Protein AF-A0A426TZN3-F1 (afdb_monomer_lite)

Radius of gyration: 30.13 Å; chains: 1; bounding box: 68×20×82 Å

Structure (mmCIF, N/CA/C/O backbone):
data_AF-A0A426TZN3-F1
#
_entry.id   AF-A0A426TZN3-F1
#
loop_
_atom_site.group_PDB
_atom_site.id
_atom_site.type_symbol
_atom_site.label_atom_id
_atom_site.label_alt_id
_atom_site.label_comp_id
_atom_site.label_asym_id
_atom_site.label_entity_id
_atom_site.label_seq_id
_atom_site.pdbx_PDB_ins_code
_atom_site.Cartn_x
_atom_site.Cartn_y
_atom_site.Cartn_z
_atom_site.occupancy
_atom_site.B_iso_or_equiv
_atom_site.auth_seq_id
_atom_site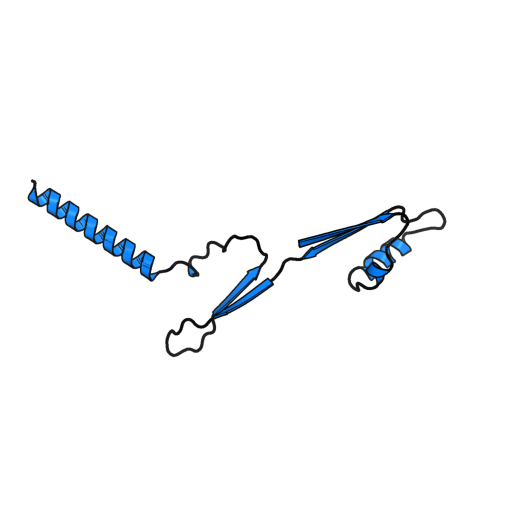.auth_comp_id
_atom_site.auth_asym_id
_atom_site.auth_atom_id
_atom_site.pdbx_PDB_model_num
ATOM 1 N N . MET A 1 1 ? -5.172 -8.181 1.784 1.00 53.59 1 MET A N 1
ATOM 2 C CA . MET A 1 1 ? -6.037 -9.202 2.423 1.00 53.59 1 MET A CA 1
ATOM 3 C C . MET A 1 1 ? -7.154 -8.470 3.151 1.00 53.59 1 MET A C 1
ATOM 5 O O . MET A 1 1 ? -6.871 -7.452 3.773 1.00 53.59 1 MET A O 1
ATOM 9 N N . VAL A 1 2 ? -8.404 -8.916 3.017 1.00 66.19 2 VAL A N 1
ATOM 10 C CA . VAL A 1 2 ? -9.554 -8.299 3.698 1.00 66.19 2 VAL A CA 1
ATOM 11 C C . VAL A 1 2 ? -10.123 -9.337 4.654 1.00 66.19 2 VAL A C 1
ATOM 13 O O . VAL A 1 2 ? -10.616 -10.366 4.202 1.00 66.19 2 VAL A O 1
ATOM 16 N N . TYR A 1 3 ? -10.002 -9.102 5.958 1.00 74.38 3 TYR A N 1
ATOM 17 C CA . TYR A 1 3 ? -10.735 -9.881 6.952 1.00 74.38 3 TYR A CA 1
ATOM 18 C C . TYR A 1 3 ? -12.150 -9.315 7.032 1.00 74.38 3 TYR A C 1
ATOM 20 O O . TYR A 1 3 ? -12.309 -8.103 7.179 1.00 74.38 3 TYR A O 1
ATOM 28 N N . ARG A 1 4 ? -13.162 -10.173 6.905 1.00 82.12 4 ARG A N 1
ATOM 29 C CA . ARG A 1 4 ? -14.570 -9.781 6.960 1.00 82.12 4 ARG A CA 1
ATOM 30 C C . ARG A 1 4 ? -15.340 -10.818 7.754 1.00 82.12 4 ARG A C 1
ATOM 32 O O . ARG A 1 4 ? -15.442 -11.956 7.312 1.00 82.12 4 ARG A O 1
ATOM 39 N N . GLU A 1 5 ? -15.893 -10.402 8.882 1.00 83.94 5 GLU A N 1
ATOM 40 C CA . GLU A 1 5 ? -16.647 -11.282 9.770 1.00 83.94 5 GLU A CA 1
ATOM 41 C C . GLU A 1 5 ? -17.942 -10.600 10.205 1.00 83.94 5 GLU A C 1
ATOM 43 O O . GLU A 1 5 ? -17.956 -9.410 10.534 1.00 83.94 5 GLU A O 1
ATOM 48 N N . ARG A 1 6 ? -19.036 -11.365 10.214 1.00 87.25 6 ARG A N 1
ATOM 49 C CA . ARG A 1 6 ? -20.375 -10.884 10.556 1.00 87.25 6 ARG A CA 1
ATOM 50 C C . ARG A 1 6 ? -20.885 -11.603 11.795 1.00 87.25 6 ARG A C 1
ATOM 52 O O . ARG A 1 6 ? -20.808 -12.824 11.865 1.00 87.25 6 ARG A O 1
ATOM 59 N N . GLN A 1 7 ? -21.450 -10.850 12.730 1.00 86.19 7 GLN A N 1
ATOM 60 C CA . GLN A 1 7 ? -22.027 -11.368 13.964 1.00 86.19 7 GLN A CA 1
ATOM 61 C C . GLN A 1 7 ? -23.496 -10.953 14.062 1.00 86.19 7 GLN A C 1
ATOM 63 O O . GLN A 1 7 ? -23.864 -9.803 13.812 1.00 86.19 7 GLN A O 1
ATOM 68 N N . VAL A 1 8 ? -24.347 -11.908 14.426 1.00 86.50 8 VAL A N 1
ATOM 69 C CA . VAL A 1 8 ? -25.773 -11.677 14.687 1.00 86.50 8 VAL A CA 1
ATOM 70 C C . VAL A 1 8 ? -25.980 -11.546 16.192 1.00 86.50 8 VAL A C 1
ATOM 72 O O . VAL A 1 8 ? -25.404 -12.311 16.960 1.00 86.50 8 VAL A O 1
ATOM 75 N N . GLY A 1 9 ? -26.826 -10.604 16.609 1.00 82.00 9 GLY A N 1
ATOM 76 C CA . GLY A 1 9 ? -27.224 -10.460 18.012 1.00 82.00 9 GLY A CA 1
ATOM 77 C C . GLY A 1 9 ? -26.172 -9.806 18.907 1.00 82.00 9 GLY A C 1
ATOM 78 O O . GLY A 1 9 ? -25.930 -10.284 20.010 1.00 82.00 9 GLY A O 1
ATOM 79 N N . GLY A 1 10 ? -25.560 -8.716 18.445 1.00 84.75 10 GLY A N 1
ATOM 80 C CA . GLY A 1 10 ? -24.603 -7.926 19.222 1.00 84.75 10 GLY A CA 1
ATOM 81 C C . GLY A 1 10 ? -23.253 -7.799 18.531 1.00 84.75 10 GLY A C 1
ATOM 82 O O . GLY A 1 10 ? -23.161 -7.927 17.309 1.00 84.75 10 GLY A O 1
ATOM 83 N N . THR A 1 11 ? -22.214 -7.534 19.319 1.00 85.12 11 THR A N 1
ATOM 84 C CA . THR A 1 11 ? -20.810 -7.478 18.889 1.00 85.12 11 THR A CA 1
ATOM 85 C C . THR A 1 11 ? -20.049 -8.686 19.434 1.00 85.12 11 THR A C 1
ATOM 87 O O . THR A 1 11 ? -20.430 -9.283 20.441 1.00 85.12 11 THR A O 1
ATOM 90 N N . ARG A 1 12 ? -18.991 -9.104 18.737 1.00 87.44 12 ARG A N 1
ATOM 91 C CA . ARG A 1 12 ? -18.181 -10.259 19.140 1.00 87.44 12 ARG A CA 1
ATOM 92 C C . ARG A 1 12 ? -17.204 -9.862 20.257 1.00 87.44 12 ARG A C 1
ATOM 94 O O . ARG A 1 12 ? -16.599 -8.794 20.183 1.00 87.44 12 ARG A O 1
ATOM 101 N N . SER A 1 13 ? -16.998 -10.724 21.254 1.00 85.38 13 SER A N 1
ATOM 102 C CA . SER A 1 13 ? -16.109 -10.455 22.401 1.00 85.38 13 SER A CA 1
ATOM 103 C C . SER A 1 13 ? -14.662 -10.164 21.999 1.00 85.38 13 SER A C 1
ATOM 105 O O . SER A 1 13 ? -14.008 -9.294 22.564 1.00 85.38 13 SER A O 1
ATOM 107 N N . GLU A 1 14 ? -14.166 -10.854 20.976 1.00 86.75 14 GLU A N 1
ATOM 108 C CA . GLU A 1 14 ? -12.807 -10.719 20.461 1.00 86.75 14 GLU A CA 1
ATOM 109 C C . GLU A 1 14 ? -12.575 -9.323 19.864 1.00 86.75 14 GLU A C 1
ATOM 111 O O . GLU A 1 14 ? -11.466 -8.798 19.913 1.00 86.75 14 GLU A O 1
ATOM 116 N N . TRP A 1 15 ? -13.622 -8.670 19.349 1.00 87.75 15 TRP A N 1
ATOM 117 C CA . TRP A 1 15 ? -13.511 -7.326 18.775 1.00 87.75 15 TRP A CA 1
ATOM 118 C C . TRP A 1 15 ? -13.315 -6.250 19.846 1.00 87.75 15 TRP A C 1
ATOM 120 O O . TRP A 1 15 ? -12.730 -5.209 19.561 1.00 87.75 15 TRP A O 1
ATOM 130 N N . GLN A 1 16 ? -13.723 -6.519 21.090 1.00 85.38 16 GLN A N 1
ATOM 131 C CA . GLN A 1 16 ? -13.481 -5.633 22.233 1.00 85.38 16 GLN A CA 1
ATOM 132 C C . GLN A 1 16 ? -12.011 -5.640 22.686 1.00 85.38 16 GLN A C 1
ATOM 134 O O . GLN A 1 16 ? -11.608 -4.809 23.492 1.00 85.38 16 GLN A O 1
ATOM 139 N N . GLN A 1 17 ? -11.190 -6.559 22.169 1.00 87.25 17 GLN A N 1
ATOM 140 C CA . GLN A 1 17 ? -9.746 -6.571 22.419 1.00 87.25 17 GLN A CA 1
ATOM 141 C C . GLN A 1 17 ? -8.993 -5.610 21.489 1.00 87.25 17 GLN A C 1
ATOM 143 O O . GLN A 1 17 ? -7.833 -5.291 21.740 1.00 87.25 17 GLN A O 1
ATOM 148 N N . LEU A 1 18 ? -9.637 -5.146 20.411 1.00 86.75 18 LEU A N 1
ATOM 149 C CA . LEU A 1 18 ? -9.026 -4.261 19.426 1.00 86.75 18 LEU A CA 1
ATOM 150 C C . LEU A 1 18 ? -9.226 -2.799 19.859 1.00 86.75 18 LEU A C 1
ATOM 152 O O . LEU A 1 18 ? -10.344 -2.288 19.756 1.00 86.75 18 LEU A O 1
ATOM 156 N N . PRO A 1 19 ? -8.166 -2.086 20.294 1.00 84.75 19 PRO A N 1
ATOM 157 C CA . PRO A 1 19 ? -8.303 -0.760 20.902 1.00 84.75 19 PRO A CA 1
ATOM 158 C C . PRO A 1 19 ? -8.948 0.261 19.959 1.00 84.75 19 PRO A C 1
ATOM 160 O O . PRO A 1 19 ? -9.719 1.103 20.397 1.00 84.75 19 PRO A O 1
ATOM 163 N N . VAL A 1 20 ? -8.705 0.132 18.652 1.00 83.44 20 VAL A N 1
ATOM 164 C CA . VAL A 1 20 ? -9.269 1.014 17.617 1.00 83.44 20 VAL A CA 1
ATOM 165 C C . VAL A 1 20 ? -10.791 0.856 17.477 1.00 83.44 20 VAL A C 1
ATOM 167 O O . VAL A 1 20 ? -11.475 1.794 17.082 1.00 83.44 20 VAL A O 1
ATOM 170 N N . ILE A 1 21 ? -11.337 -0.323 17.788 1.00 87.75 21 ILE A N 1
ATOM 171 C CA . ILE A 1 21 ? -12.751 -0.658 17.550 1.00 87.75 21 ILE A CA 1
ATOM 172 C C . ILE A 1 21 ? -13.583 -0.519 18.831 1.00 87.75 21 ILE A C 1
ATOM 174 O O . ILE A 1 21 ? -14.783 -0.265 18.756 1.00 87.75 21 ILE A O 1
ATOM 178 N N . VAL A 1 22 ? -12.960 -0.622 20.009 1.00 89.44 22 VAL A N 1
ATOM 179 C CA . VAL A 1 22 ? -13.632 -0.485 21.313 1.00 89.44 22 VAL A CA 1
ATOM 180 C C . VAL A 1 22 ? -14.420 0.816 21.427 1.00 89.44 22 VAL A C 1
ATOM 182 O O . VAL A 1 22 ? -15.568 0.791 21.864 1.00 89.44 22 VAL A O 1
ATOM 185 N N . ASP A 1 23 ? -13.845 1.940 21.005 1.00 88.56 23 ASP A N 1
ATOM 186 C CA . ASP A 1 23 ? -14.515 3.239 21.113 1.00 88.56 23 ASP A CA 1
ATOM 187 C C . ASP A 1 23 ? -15.713 3.346 20.162 1.00 88.56 23 ASP A C 1
ATOM 189 O O . ASP A 1 23 ? -16.737 3.943 20.502 1.00 88.56 23 ASP A O 1
ATOM 193 N N . MET A 1 24 ? -15.631 2.693 18.998 1.00 87.75 24 MET A N 1
ATOM 194 C CA . MET A 1 24 ? -16.747 2.590 18.057 1.00 87.75 24 MET A CA 1
ATOM 195 C C . MET A 1 24 ? -17.876 1.722 18.624 1.00 87.75 24 MET A C 1
ATOM 197 O O . MET A 1 24 ? -19.044 2.093 18.511 1.00 87.75 24 MET A O 1
ATOM 201 N N . ILE A 1 25 ? -17.539 0.598 19.269 1.00 88.44 25 ILE A N 1
ATOM 202 C CA . ILE A 1 25 ? -18.515 -0.282 19.930 1.00 88.44 25 ILE A CA 1
ATOM 203 C C . ILE A 1 25 ? -19.202 0.459 21.079 1.00 88.44 25 ILE A C 1
ATOM 205 O O . ILE A 1 25 ? -20.427 0.489 21.125 1.00 88.44 25 ILE A O 1
ATOM 209 N N . LYS A 1 26 ? -18.437 1.12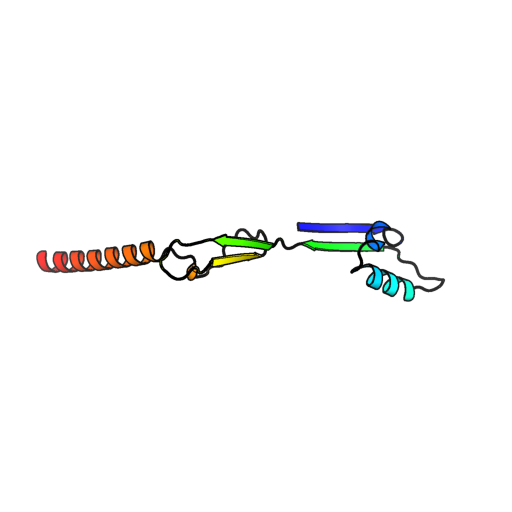5 21.951 1.00 88.94 26 LYS A N 1
ATOM 210 C CA . LYS A 1 26 ? -18.988 1.904 23.072 1.00 88.94 26 LYS A CA 1
ATOM 211 C C . LYS A 1 26 ? -19.905 3.024 22.600 1.00 88.94 26 LYS A C 1
ATOM 213 O O . LYS A 1 26 ? -20.937 3.266 23.213 1.00 88.94 26 LYS A O 1
ATOM 218 N N . SER A 1 27 ? -19.545 3.692 21.507 1.00 87.38 27 SER A N 1
ATOM 219 C CA . SER A 1 27 ? -20.374 4.744 20.913 1.00 87.38 27 SER A CA 1
ATOM 220 C C . SER A 1 27 ? -21.685 4.177 20.357 1.00 87.38 27 SER A C 1
ATOM 222 O O . SER A 1 27 ? -22.748 4.756 20.570 1.00 87.38 27 SER A O 1
ATOM 224 N N . ALA A 1 28 ? -21.638 3.012 19.703 1.00 86.00 28 ALA A N 1
ATOM 225 C CA . ALA A 1 28 ? -22.836 2.316 19.23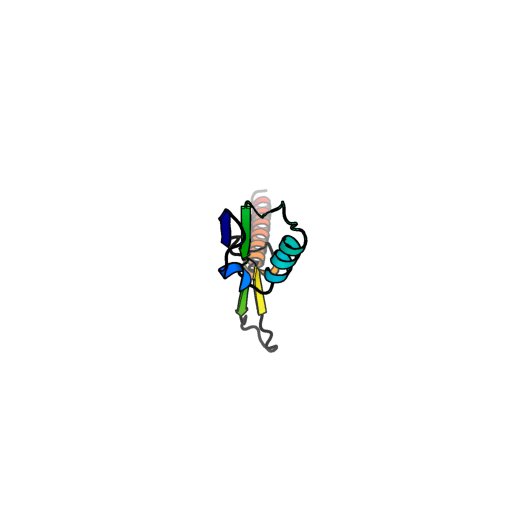7 1.00 86.00 28 ALA A CA 1
ATOM 226 C C . ALA A 1 28 ? -23.726 1.860 20.407 1.00 86.00 28 ALA A C 1
ATOM 228 O O . ALA A 1 28 ? -24.939 2.043 20.352 1.00 86.00 28 ALA A O 1
ATOM 229 N N . GLU A 1 29 ? -23.134 1.332 21.480 1.00 87.69 29 GLU A N 1
ATOM 230 C CA . GLU A 1 29 ? -23.846 0.916 22.695 1.00 87.69 29 GLU A CA 1
ATOM 231 C C . GLU A 1 29 ? -24.454 2.098 23.458 1.00 87.69 29 GLU A C 1
ATOM 233 O O . GLU A 1 29 ? -25.581 1.999 23.929 1.00 87.69 29 GLU A O 1
ATOM 238 N N . ALA A 1 30 ? -23.767 3.242 23.515 1.00 87.38 30 ALA A N 1
ATOM 239 C CA . ALA A 1 30 ? -24.278 4.466 24.135 1.00 87.38 30 ALA A CA 1
ATOM 240 C C . ALA A 1 30 ? -25.503 5.052 23.409 1.00 87.38 30 ALA A C 1
ATOM 242 O O . ALA A 1 30 ? -26.217 5.876 23.974 1.00 87.38 30 ALA A O 1
ATOM 243 N N . THR A 1 31 ? -25.740 4.636 22.162 1.00 85.12 31 THR A N 1
ATOM 244 C CA . THR A 1 31 ? -26.899 5.059 21.363 1.00 85.12 31 THR A CA 1
ATOM 245 C C . THR A 1 31 ? -28.100 4.116 21.544 1.00 85.12 31 THR A C 1
ATOM 247 O O . THR A 1 31 ? -29.176 4.389 21.015 1.00 85.12 31 THR A O 1
ATOM 250 N N . LEU A 1 32 ? -27.936 3.002 22.268 1.00 86.44 32 LEU A N 1
ATOM 251 C CA . LEU A 1 32 ? -29.013 2.056 22.559 1.00 86.44 32 LEU A CA 1
ATOM 252 C C . LEU A 1 32 ? -29.863 2.539 23.742 1.00 86.44 32 LEU A C 1
ATOM 254 O O . LEU A 1 32 ? -29.369 3.130 24.700 1.00 86.44 32 LEU A O 1
ATOM 258 N N . ASP A 1 33 ? -31.151 2.226 23.689 1.00 86.06 33 ASP A N 1
ATOM 259 C CA . ASP A 1 33 ? -32.133 2.422 24.753 1.00 86.06 33 ASP A CA 1
ATOM 260 C C . ASP A 1 33 ? -32.741 1.074 25.195 1.00 86.06 33 ASP A C 1
ATOM 262 O O . ASP A 1 33 ? -32.376 0.007 24.700 1.00 86.06 33 ASP A O 1
ATOM 266 N N . ASN A 1 34 ? -33.709 1.099 26.117 1.00 84.31 34 ASN A N 1
ATOM 267 C CA . ASN A 1 34 ? -34.370 -0.118 26.616 1.00 84.31 34 ASN A CA 1
ATOM 268 C C . ASN A 1 34 ? -35.181 -0.892 25.551 1.00 84.31 34 ASN A C 1
ATOM 270 O O . ASN A 1 34 ? -35.678 -1.983 25.840 1.00 84.31 34 ASN A O 1
ATOM 274 N N . HIS A 1 35 ? -35.343 -0.350 24.342 1.00 85.75 35 HIS A N 1
ATOM 275 C CA . HIS A 1 35 ? -36.113 -0.948 23.251 1.00 85.75 35 HIS A CA 1
ATOM 276 C C . HIS A 1 35 ? -35.278 -1.247 22.001 1.00 85.75 35 HIS A C 1
ATOM 278 O O . HIS A 1 35 ? -35.761 -1.921 21.088 1.00 85.75 35 HIS A O 1
ATOM 284 N N . THR A 1 36 ? -34.024 -0.807 21.956 1.00 84.50 36 THR A N 1
ATOM 285 C CA . THR A 1 36 ? -33.125 -0.983 20.820 1.00 84.50 36 THR A CA 1
ATOM 286 C C . THR A 1 36 ? -31.976 -1.912 21.172 1.00 84.50 36 THR A C 1
ATOM 288 O O . THR A 1 36 ? -31.436 -1.933 22.273 1.00 84.50 36 THR A O 1
ATOM 291 N N . ARG A 1 37 ? -31.604 -2.746 20.201 1.00 84.94 37 ARG A N 1
ATOM 292 C CA . ARG A 1 37 ? -30.491 -3.687 20.321 1.00 84.94 37 ARG A CA 1
ATOM 293 C C . ARG A 1 37 ? -29.745 -3.772 19.005 1.00 84.94 37 ARG A C 1
ATOM 295 O O . ARG A 1 37 ? -30.343 -3.641 17.935 1.00 84.94 37 ARG A O 1
ATOM 302 N N . ILE A 1 38 ? -28.461 -4.094 19.077 1.00 85.25 38 ILE A N 1
ATOM 303 C CA . ILE A 1 38 ? -27.661 -4.397 17.892 1.00 85.25 38 ILE A CA 1
ATOM 304 C C . ILE A 1 38 ? -28.105 -5.764 17.362 1.00 85.25 38 ILE A C 1
ATOM 306 O O . ILE A 1 38 ? -27.732 -6.811 17.884 1.00 85.25 38 ILE A O 1
ATOM 310 N N . ALA A 1 39 ? -28.941 -5.763 16.325 1.00 87.19 39 ALA A N 1
ATOM 311 C CA . ALA A 1 39 ? -29.385 -6.997 15.678 1.00 87.19 39 ALA A CA 1
ATOM 312 C C . ALA A 1 39 ? -28.258 -7.660 14.867 1.00 87.19 39 ALA A C 1
ATOM 314 O O . ALA A 1 39 ? -28.239 -8.880 14.706 1.00 87.19 39 ALA A O 1
ATOM 315 N N . LEU A 1 40 ? -27.318 -6.855 14.368 1.00 89.31 40 LEU A N 1
ATOM 316 C CA . LEU A 1 40 ? -26.260 -7.283 13.469 1.00 89.31 40 LEU A CA 1
ATOM 317 C C . LEU A 1 40 ? -25.055 -6.348 13.574 1.00 89.31 40 LEU A C 1
ATOM 319 O O . LEU A 1 40 ? -25.219 -5.130 13.588 1.00 89.31 40 LEU A O 1
ATOM 323 N N . SER A 1 41 ? -23.858 -6.920 13.554 1.00 88.88 41 SER A N 1
ATOM 324 C CA . SER A 1 41 ? -22.609 -6.186 13.399 1.00 88.88 41 SER A CA 1
ATOM 325 C C . SER A 1 41 ? -21.693 -6.875 12.383 1.00 88.88 41 SER A C 1
ATOM 327 O O . SER A 1 41 ? -21.761 -8.085 12.162 1.00 88.88 41 SER A O 1
ATOM 329 N N . GLU A 1 42 ? -20.858 -6.092 11.709 1.00 89.88 42 GLU A N 1
ATOM 330 C CA . GLU A 1 42 ? -19.882 -6.589 10.742 1.00 89.88 42 GLU A CA 1
ATOM 331 C C . GLU A 1 42 ? -18.567 -5.842 10.940 1.00 89.88 42 GLU A C 1
ATOM 333 O O . GLU A 1 42 ? -18.555 -4.611 10.986 1.00 89.88 42 GLU A O 1
ATOM 338 N N . LEU A 1 43 ? -17.468 -6.588 11.046 1.00 88.00 43 LEU A N 1
ATOM 339 C CA . LEU A 1 43 ? -16.125 -6.037 11.119 1.00 88.00 43 LEU A CA 1
ATOM 340 C C . LEU A 1 43 ? -15.375 -6.352 9.826 1.00 88.00 43 LEU A C 1
ATOM 342 O O . LEU A 1 43 ? -15.176 -7.515 9.473 1.00 88.00 43 LEU A O 1
ATOM 346 N N . SER A 1 44 ? -14.933 -5.298 9.140 1.00 85.56 44 SER A N 1
ATOM 347 C CA . SER A 1 44 ? -14.106 -5.388 7.938 1.00 85.56 44 SER A CA 1
ATOM 348 C C . SER A 1 44 ? -12.754 -4.724 8.186 1.00 85.56 44 SER A C 1
ATOM 350 O O . SER A 1 44 ? -12.681 -3.508 8.351 1.00 85.56 44 SER A O 1
ATOM 352 N N . ILE A 1 45 ? -11.677 -5.510 8.172 1.00 83.19 45 ILE A N 1
ATOM 353 C CA . ILE A 1 45 ? -10.300 -5.026 8.331 1.00 83.19 45 ILE A CA 1
ATOM 354 C C . ILE A 1 45 ? -9.580 -5.167 6.992 1.00 83.19 45 ILE A C 1
ATOM 356 O O . ILE A 1 45 ? -9.392 -6.274 6.477 1.00 83.19 45 ILE A O 1
ATOM 360 N N . LYS A 1 46 ? -9.147 -4.035 6.429 1.00 80.75 46 LYS A N 1
ATOM 361 C CA . LYS A 1 46 ? -8.333 -3.996 5.211 1.00 80.75 46 LYS A CA 1
ATOM 362 C C . LYS A 1 46 ? -6.860 -3.885 5.593 1.00 80.75 46 LYS A C 1
ATOM 364 O O . LYS A 1 46 ? -6.443 -2.878 6.152 1.00 80.75 46 LYS A O 1
ATOM 369 N N . LEU A 1 47 ? -6.078 -4.911 5.263 1.00 75.31 47 LEU A N 1
ATOM 370 C CA . LEU A 1 47 ? -4.629 -4.915 5.462 1.00 75.31 47 LEU A CA 1
ATOM 371 C C . LEU A 1 47 ? -3.923 -4.667 4.129 1.00 75.31 47 LEU A C 1
ATOM 373 O O . LEU A 1 47 ? -4.145 -5.405 3.157 1.00 75.31 47 LEU A O 1
ATOM 377 N N . ILE A 1 48 ? -3.062 -3.650 4.114 1.00 76.81 48 ILE A N 1
ATOM 378 C CA . ILE A 1 48 ? -2.138 -3.357 3.018 1.00 76.81 48 ILE A CA 1
ATOM 379 C C . ILE A 1 48 ? -0.736 -3.726 3.519 1.00 76.81 48 ILE A C 1
ATOM 381 O O . ILE A 1 48 ? -0.237 -3.061 4.425 1.00 76.81 48 ILE A O 1
ATOM 385 N N . PRO A 1 49 ? -0.120 -4.805 3.008 1.00 75.12 49 PRO A N 1
ATOM 386 C CA . PRO A 1 49 ? 1.241 -5.156 3.389 1.00 75.12 49 PRO A CA 1
ATOM 387 C C . PRO A 1 49 ? 2.210 -4.084 2.898 1.00 75.12 49 PRO A C 1
ATOM 389 O O . PRO A 1 49 ? 2.032 -3.547 1.807 1.00 75.12 49 PRO A O 1
ATOM 392 N N . ILE A 1 50 ? 3.229 -3.789 3.698 1.00 80.06 50 ILE A N 1
ATOM 393 C CA . ILE A 1 50 ? 4.313 -2.877 3.337 1.00 80.06 50 ILE A CA 1
ATOM 394 C C . ILE A 1 50 ? 5.598 -3.695 3.350 1.00 80.06 50 ILE A C 1
ATOM 396 O O . ILE A 1 50 ? 5.873 -4.387 4.329 1.00 80.06 50 ILE A O 1
ATOM 400 N N . THR A 1 51 ? 6.347 -3.659 2.252 1.00 80.94 51 THR A N 1
ATOM 401 C CA . THR A 1 51 ? 7.661 -4.300 2.150 1.00 80.94 51 THR A CA 1
ATOM 402 C C . THR A 1 51 ? 8.705 -3.234 1.882 1.00 80.94 51 THR A C 1
ATOM 404 O O . THR A 1 51 ? 8.666 -2.586 0.840 1.00 80.94 51 THR A O 1
ATOM 407 N N . ASP A 1 52 ? 9.642 -3.074 2.808 1.00 83.81 52 ASP A N 1
ATOM 408 C CA . ASP A 1 52 ? 10.798 -2.206 2.622 1.00 83.81 52 ASP A CA 1
ATOM 409 C C . ASP A 1 52 ? 11.985 -3.035 2.132 1.00 83.81 52 ASP A C 1
ATOM 411 O O . ASP A 1 52 ? 12.453 -3.944 2.819 1.00 83.81 52 ASP A O 1
ATOM 415 N N . ILE A 1 53 ? 12.478 -2.713 0.938 1.00 84.06 53 ILE A N 1
ATOM 416 C CA . ILE A 1 53 ? 13.707 -3.275 0.382 1.00 84.06 53 ILE A CA 1
ATOM 417 C C . ILE A 1 53 ? 14.789 -2.207 0.506 1.00 84.06 53 ILE A C 1
ATOM 419 O O . ILE A 1 53 ? 14.687 -1.134 -0.090 1.00 84.06 53 ILE A O 1
ATOM 423 N N . VAL A 1 54 ? 15.826 -2.505 1.285 1.00 85.81 54 VAL A N 1
ATOM 424 C CA . VAL A 1 54 ? 17.027 -1.674 1.394 1.00 85.81 54 VAL A CA 1
ATOM 425 C C . VAL A 1 54 ? 18.133 -2.357 0.605 1.00 85.81 54 VAL A C 1
ATOM 427 O O . VAL A 1 54 ? 18.434 -3.521 0.867 1.00 85.81 54 VAL A O 1
ATOM 430 N N . PHE A 1 55 ? 18.705 -1.666 -0.378 1.00 82.56 55 PHE A N 1
ATOM 431 C CA . PHE A 1 55 ? 19.743 -2.230 -1.235 1.00 82.56 55 PHE A CA 1
ATOM 432 C C . PHE A 1 55 ? 20.867 -1.233 -1.511 1.00 82.56 55 PHE A C 1
ATOM 434 O O . PHE A 1 55 ? 20.660 -0.022 -1.576 1.00 82.56 55 PHE A O 1
ATOM 441 N N . ASP A 1 56 ? 22.066 -1.783 -1.669 1.00 83.81 56 ASP A N 1
ATOM 442 C CA . ASP A 1 56 ? 23.281 -1.066 -2.034 1.00 83.81 56 ASP A CA 1
ATOM 443 C C . ASP A 1 56 ? 23.568 -1.327 -3.520 1.00 83.81 56 ASP A C 1
ATOM 445 O O . ASP A 1 56 ? 23.544 -2.474 -3.976 1.00 83.81 56 ASP A O 1
ATOM 449 N N . LEU A 1 57 ? 23.785 -0.257 -4.288 1.00 78.81 57 LEU A N 1
ATOM 450 C CA . LEU A 1 57 ? 24.082 -0.329 -5.721 1.00 78.81 57 LEU A CA 1
ATOM 451 C C . LEU A 1 57 ? 25.585 -0.415 -6.022 1.00 78.81 57 LEU A C 1
ATOM 453 O O . LEU A 1 57 ? 25.961 -0.430 -7.195 1.00 78.81 57 LEU A O 1
ATOM 457 N N . GLY A 1 58 ? 26.447 -0.460 -5.002 1.00 70.50 58 GLY A N 1
ATOM 458 C CA . GLY A 1 58 ? 27.892 -0.637 -5.153 1.00 70.50 58 GLY A CA 1
ATOM 459 C C . GLY A 1 58 ? 28.583 0.491 -5.923 1.00 70.50 58 GLY A C 1
ATOM 460 O O . GLY A 1 58 ? 29.701 0.301 -6.404 1.00 70.50 58 GLY A O 1
ATOM 461 N N . LYS A 1 59 ? 27.925 1.651 -6.080 1.00 62.38 59 LYS A N 1
ATOM 462 C CA . LYS A 1 59 ? 28.529 2.845 -6.678 1.00 62.38 59 LYS A CA 1
ATOM 463 C C . LYS A 1 59 ? 29.244 3.654 -5.605 1.00 62.38 59 LYS A C 1
ATOM 465 O O . LYS A 1 59 ? 28.760 3.838 -4.499 1.00 62.38 59 LYS A O 1
ATOM 470 N N . THR A 1 60 ? 30.443 4.049 -5.986 1.00 62.97 60 THR A N 1
ATOM 471 C CA . THR A 1 60 ? 31.579 4.425 -5.162 1.00 62.97 60 THR A CA 1
ATOM 472 C C . THR A 1 60 ? 31.371 5.731 -4.383 1.00 62.97 60 THR A C 1
ATOM 474 O O . THR A 1 60 ? 30.814 6.688 -4.909 1.00 62.97 60 THR A O 1
ATOM 477 N N . GLU A 1 61 ? 31.931 5.745 -3.171 1.00 58.56 61 GLU A N 1
ATOM 478 C CA . GLU A 1 61 ? 32.271 6.880 -2.285 1.00 58.56 61 GLU A CA 1
ATOM 479 C C . GLU A 1 61 ? 31.206 7.459 -1.345 1.00 58.56 61 GLU A C 1
ATOM 481 O O . GLU A 1 61 ? 31.566 7.763 -0.209 1.00 58.56 61 GLU A O 1
ATOM 486 N N . ASP A 1 62 ? 29.924 7.475 -1.697 1.00 56.19 62 ASP A N 1
ATOM 487 C CA . ASP A 1 62 ? 28.871 7.895 -0.764 1.00 56.19 62 ASP A CA 1
ATOM 488 C C . ASP A 1 62 ? 27.996 6.689 -0.418 1.00 56.19 62 ASP A C 1
ATOM 490 O O . ASP A 1 62 ? 27.335 6.128 -1.287 1.00 56.19 62 ASP A O 1
ATOM 494 N N . GLY A 1 63 ? 28.038 6.247 0.845 1.00 59.28 63 GLY A N 1
ATOM 495 C CA . GLY A 1 63 ? 27.333 5.073 1.386 1.00 59.28 63 GLY A CA 1
ATOM 496 C C . GLY A 1 63 ? 25.802 5.193 1.416 1.00 59.28 63 GLY A C 1
ATOM 497 O O . GLY A 1 63 ? 25.168 4.867 2.421 1.00 59.28 63 GLY A O 1
ATOM 498 N N . ASP A 1 64 ? 25.212 5.679 0.330 1.00 64.94 64 ASP A N 1
ATOM 499 C CA . ASP A 1 64 ? 23.789 5.897 0.161 1.00 64.94 64 ASP A CA 1
ATOM 500 C C . ASP A 1 64 ? 23.074 4.558 -0.040 1.00 64.94 64 ASP A C 1
ATOM 502 O O . ASP A 1 64 ? 23.086 3.938 -1.106 1.00 64.94 64 ASP A O 1
ATOM 506 N N . LEU A 1 65 ? 22.414 4.115 1.028 1.00 75.38 65 LEU A N 1
ATOM 507 C CA . LEU A 1 65 ? 21.485 2.995 0.997 1.00 75.38 65 LEU A CA 1
ATOM 508 C C . LEU A 1 65 ? 20.204 3.418 0.275 1.00 75.38 65 LEU A C 1
ATOM 510 O O . LEU A 1 65 ? 19.480 4.311 0.725 1.00 75.38 65 LEU A O 1
ATOM 514 N N . TYR A 1 66 ? 19.873 2.725 -0.810 1.00 75.94 66 TYR A N 1
ATOM 515 C CA . TYR A 1 66 ? 18.622 2.945 -1.522 1.00 75.94 66 TYR A CA 1
ATOM 516 C C . TYR A 1 66 ? 17.494 2.232 -0.782 1.00 75.94 66 TYR A C 1
ATOM 518 O O . TYR A 1 66 ? 17.613 1.063 -0.410 1.00 75.94 66 TYR A O 1
ATOM 526 N N . ARG A 1 67 ? 16.378 2.934 -0.572 1.00 80.25 67 ARG A N 1
ATOM 527 C CA . ARG A 1 67 ? 15.164 2.370 0.024 1.00 80.25 67 ARG A CA 1
ATOM 528 C C . ARG A 1 67 ? 14.039 2.362 -0.997 1.00 80.25 67 ARG A C 1
ATOM 530 O O . ARG A 1 67 ? 13.658 3.409 -1.513 1.00 80.25 67 ARG A O 1
ATOM 537 N N . LEU A 1 68 ? 13.481 1.182 -1.231 1.00 78.19 68 LEU A N 1
ATOM 538 C CA . LEU A 1 68 ? 12.256 0.978 -1.989 1.00 78.19 68 LEU A CA 1
ATOM 539 C C . LEU A 1 68 ? 11.166 0.476 -1.046 1.00 78.19 68 LEU A C 1
ATOM 541 O O . LEU A 1 68 ? 11.239 -0.648 -0.555 1.00 78.19 68 LEU A O 1
ATOM 545 N N . THR A 1 69 ? 10.151 1.303 -0.819 1.00 79.31 69 THR A N 1
ATOM 546 C CA . THR A 1 69 ? 8.956 0.920 -0.063 1.00 79.31 69 THR A CA 1
ATOM 547 C C . THR A 1 69 ? 7.868 0.475 -1.034 1.00 79.31 69 THR A C 1
ATOM 549 O O . THR A 1 69 ? 7.393 1.258 -1.856 1.00 79.31 69 THR A O 1
ATOM 552 N N . ILE A 1 70 ? 7.478 -0.794 -0.945 1.00 73.12 70 ILE A N 1
ATOM 553 C CA . ILE A 1 70 ? 6.421 -1.408 -1.747 1.00 73.12 70 ILE A CA 1
ATOM 554 C C . ILE A 1 70 ? 5.153 -1.466 -0.897 1.00 73.12 70 ILE A C 1
ATOM 556 O O . ILE A 1 70 ? 5.126 -2.118 0.148 1.00 73.12 70 ILE A O 1
ATOM 560 N N . TYR A 1 71 ? 4.100 -0.792 -1.356 1.00 72.75 71 TYR A N 1
ATOM 561 C CA . TYR A 1 71 ? 2.780 -0.815 -0.730 1.00 72.75 71 TYR A CA 1
ATOM 562 C C . TYR A 1 71 ? 1.867 -1.785 -1.480 1.00 72.75 71 TYR A C 1
ATOM 564 O O . TYR A 1 71 ? 1.558 -1.582 -2.650 1.00 72.75 71 TYR A O 1
ATOM 572 N N . GLY A 1 72 ? 1.383 -2.812 -0.787 1.00 66.12 72 GLY A N 1
ATOM 573 C CA . GLY A 1 72 ? 0.500 -3.826 -1.352 1.00 66.12 72 GLY A CA 1
ATOM 574 C C . GLY A 1 72 ? 1.228 -4.901 -2.168 1.00 66.12 72 GLY A C 1
ATOM 575 O O . GLY A 1 72 ? 2.349 -4.723 -2.623 1.00 66.12 72 GLY A O 1
ATOM 576 N N . PHE A 1 73 ? 0.558 -6.043 -2.361 1.00 56.72 73 PHE A N 1
ATOM 577 C CA . PHE A 1 73 ? 0.923 -7.057 -3.368 1.00 56.72 73 PHE A CA 1
ATOM 578 C C . PHE A 1 73 ? 0.114 -6.851 -4.652 1.00 56.72 73 PHE A C 1
ATOM 580 O O . PHE A 1 73 ? -0.295 -7.805 -5.315 1.00 56.72 73 PHE A O 1
ATOM 587 N N . GLU A 1 74 ? -0.201 -5.602 -4.984 1.00 54.59 74 GLU A N 1
ATOM 588 C CA . GLU A 1 74 ? -0.620 -5.311 -6.346 1.00 54.59 74 GLU A CA 1
ATOM 589 C C . GLU A 1 74 ? 0.636 -5.569 -7.171 1.00 54.59 74 GLU A C 1
ATOM 591 O O . GLU A 1 74 ? 1.663 -4.944 -6.936 1.00 54.59 74 GLU A O 1
ATOM 596 N N . ASN A 1 75 ? 0.610 -6.599 -8.015 1.00 53.00 75 ASN A N 1
ATOM 597 C CA . ASN A 1 75 ? 1.763 -7.140 -8.743 1.00 53.00 75 ASN A CA 1
ATOM 598 C C . ASN A 1 75 ? 2.230 -6.175 -9.861 1.00 53.00 75 ASN A C 1
ATOM 600 O O . ASN A 1 75 ? 2.454 -6.567 -11.003 1.00 53.00 75 ASN A O 1
ATOM 604 N N . LEU A 1 76 ? 2.261 -4.883 -9.547 1.00 53.59 76 LEU A N 1
ATOM 605 C CA . LEU A 1 76 ? 2.448 -3.735 -10.406 1.00 53.59 76 LEU A CA 1
ATOM 606 C C . LEU A 1 76 ? 3.575 -2.925 -9.778 1.00 53.59 76 LEU A C 1
ATOM 608 O O . LEU A 1 76 ? 3.381 -2.185 -8.815 1.00 53.59 76 LEU A O 1
ATOM 612 N N . ILE A 1 77 ? 4.778 -3.095 -10.320 1.00 59.53 77 ILE A N 1
ATOM 613 C CA . ILE A 1 77 ? 5.882 -2.183 -10.031 1.00 59.53 77 ILE A CA 1
ATOM 614 C C . ILE A 1 77 ? 5.419 -0.812 -10.539 1.00 59.53 77 ILE A C 1
ATOM 616 O O . ILE A 1 77 ? 5.052 -0.720 -11.718 1.00 59.53 77 ILE A O 1
ATOM 620 N N . PRO A 1 78 ? 5.366 0.232 -9.688 1.00 60.00 78 PRO A N 1
ATOM 621 C CA . PRO A 1 78 ? 4.985 1.558 -10.148 1.00 60.00 78 PRO A CA 1
ATOM 622 C C . PRO A 1 78 ? 5.895 1.928 -11.327 1.00 60.00 78 PRO A C 1
ATOM 624 O O . PRO A 1 78 ? 7.099 1.666 -11.247 1.00 60.00 78 PRO A O 1
ATOM 627 N N . PRO A 1 79 ? 5.353 2.474 -12.432 1.00 64.38 79 PRO A N 1
ATOM 628 C CA . PRO A 1 79 ? 6.140 2.853 -13.600 1.00 64.38 79 PRO A CA 1
ATOM 629 C C . PRO A 1 79 ? 6.999 4.077 -13.256 1.00 64.38 79 PRO A C 1
ATOM 631 O O . PRO A 1 79 ? 6.701 5.201 -13.647 1.00 64.38 79 PRO A O 1
ATOM 634 N N . ASP A 1 80 ? 8.043 3.863 -12.462 1.00 71.12 80 ASP A N 1
ATOM 635 C CA . ASP A 1 80 ? 9.007 4.874 -12.066 1.00 71.12 80 ASP A CA 1
ATOM 636 C C . ASP A 1 80 ? 10.246 4.738 -12.954 1.00 71.12 80 ASP A C 1
ATOM 638 O O . ASP A 1 80 ? 10.860 3.675 -13.082 1.00 71.12 80 ASP A O 1
ATOM 642 N N . TRP A 1 81 ? 10.604 5.852 -13.585 1.00 69.62 81 TRP A N 1
ATOM 643 C CA . TRP A 1 81 ? 11.733 5.990 -14.496 1.00 69.62 81 TRP A CA 1
ATOM 644 C C . TRP A 1 81 ? 13.074 5.620 -13.845 1.00 69.62 81 TRP A C 1
ATOM 646 O O . TRP A 1 81 ? 14.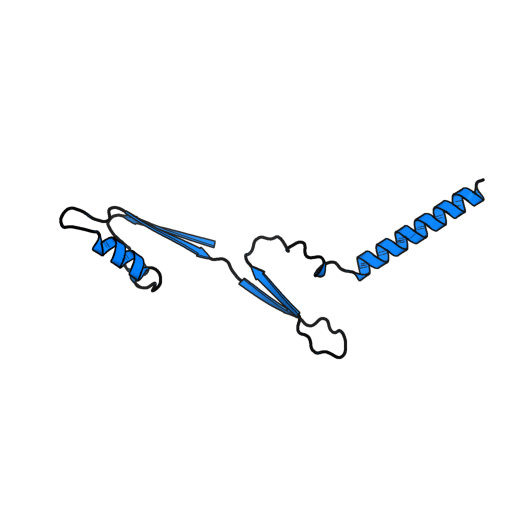019 5.237 -14.537 1.00 69.62 81 TRP A O 1
ATOM 656 N N . ARG A 1 82 ? 13.144 5.666 -12.510 1.00 70.31 82 ARG A N 1
ATOM 657 C CA . ARG A 1 82 ? 14.297 5.229 -11.710 1.00 70.31 82 ARG A CA 1
ATOM 658 C C . ARG A 1 82 ? 14.596 3.732 -11.821 1.00 70.31 82 ARG A C 1
ATOM 660 O O . ARG A 1 82 ? 15.749 3.349 -11.659 1.00 70.31 82 ARG A O 1
ATOM 667 N N . PHE A 1 83 ? 13.600 2.898 -12.126 1.00 64.25 83 PHE A N 1
ATOM 668 C CA . PHE A 1 83 ? 13.784 1.448 -12.274 1.00 64.25 83 PHE A CA 1
ATOM 669 C C . PHE A 1 83 ? 14.133 1.014 -13.699 1.00 64.25 83 PHE A C 1
ATOM 671 O O . PHE A 1 83 ? 14.388 -0.171 -13.928 1.00 64.25 83 PHE A O 1
ATOM 678 N N . PHE A 1 84 ? 14.169 1.932 -14.674 1.00 71.88 84 PHE A N 1
ATOM 679 C CA . PHE A 1 84 ? 14.674 1.575 -15.995 1.00 71.88 84 PHE A CA 1
ATOM 680 C C . PHE A 1 84 ? 16.169 1.272 -15.921 1.00 71.88 84 PHE A C 1
ATOM 682 O O . PHE A 1 84 ? 16.957 2.011 -15.335 1.00 71.88 84 PHE A O 1
ATOM 689 N N . ASN A 1 85 ? 16.574 0.180 -16.566 1.00 78.06 85 ASN A N 1
ATOM 690 C CA . ASN A 1 85 ? 17.981 -0.114 -16.784 1.00 78.06 85 ASN A CA 1
ATOM 691 C C . ASN A 1 85 ? 18.537 0.887 -17.815 1.00 78.06 85 ASN A C 1
ATOM 693 O O . ASN A 1 85 ? 18.475 0.654 -19.024 1.00 78.06 85 ASN A O 1
ATOM 697 N N . TRP A 1 86 ? 19.024 2.028 -17.322 1.00 80.81 86 TRP A N 1
ATOM 698 C CA . TRP A 1 86 ? 19.517 3.142 -18.135 1.00 80.81 86 TRP A CA 1
ATOM 699 C C . TRP A 1 86 ? 20.667 2.745 -19.064 1.00 80.81 86 TRP A C 1
ATOM 701 O O . TRP A 1 86 ? 20.759 3.279 -20.166 1.00 80.81 86 TRP A O 1
ATOM 711 N N . GLU A 1 87 ? 21.482 1.758 -18.682 1.00 85.38 87 GLU A N 1
ATOM 712 C CA . GLU A 1 87 ? 22.537 1.211 -19.544 1.00 85.38 87 GLU A CA 1
ATOM 713 C C . GLU A 1 87 ? 21.945 0.542 -20.788 1.00 85.38 87 GLU A C 1
ATOM 715 O O . GLU A 1 87 ? 22.378 0.805 -21.910 1.00 85.38 87 GLU A O 1
ATOM 720 N N . ARG A 1 88 ? 20.895 -0.271 -20.612 1.00 85.62 88 ARG A N 1
ATOM 721 C CA . ARG A 1 88 ? 20.195 -0.916 -21.729 1.00 85.62 88 ARG A CA 1
ATOM 722 C C . ARG A 1 88 ? 19.506 0.107 -22.632 1.00 85.62 88 ARG A C 1
ATOM 724 O O . ARG A 1 88 ? 19.564 -0.036 -23.850 1.00 85.62 88 ARG A O 1
ATOM 731 N N . VAL A 1 89 ? 18.874 1.131 -22.054 1.00 88.69 89 VAL A N 1
ATOM 732 C CA . VAL A 1 89 ? 18.224 2.210 -22.822 1.00 88.69 89 VAL A CA 1
ATOM 733 C C . VAL A 1 89 ? 19.255 2.968 -23.658 1.00 88.69 89 VAL A C 1
ATOM 735 O O . VAL A 1 89 ? 19.065 3.132 -24.861 1.00 88.69 89 VAL A O 1
ATOM 738 N N . PHE A 1 90 ? 20.376 3.363 -23.051 1.00 92.81 90 PHE A N 1
ATOM 739 C CA . PHE A 1 90 ? 21.460 4.050 -23.749 1.00 92.81 90 PHE A CA 1
ATOM 740 C C . PHE A 1 90 ? 22.028 3.204 -24.896 1.00 92.81 90 PHE A C 1
ATOM 742 O O . PHE A 1 90 ? 22.175 3.694 -26.015 1.00 92.81 90 PHE A O 1
ATOM 749 N N . LEU A 1 91 ? 22.276 1.916 -24.648 1.00 94.56 91 LEU A N 1
ATOM 750 C CA . LEU A 1 91 ? 22.797 0.993 -25.655 1.00 94.56 91 LEU A CA 1
ATOM 751 C C . LEU A 1 91 ? 21.838 0.829 -26.844 1.00 94.56 91 LEU A C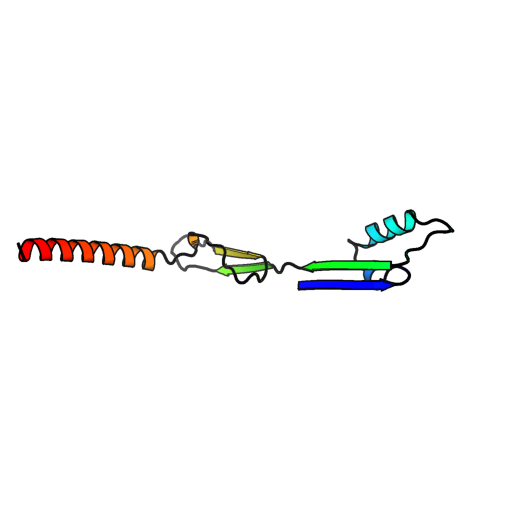 1
ATOM 753 O O . LEU A 1 91 ? 22.279 0.868 -27.991 1.00 94.56 91 LEU A O 1
ATOM 757 N N . ILE A 1 92 ? 20.528 0.715 -26.595 1.00 94.88 92 ILE A N 1
ATOM 758 C CA . ILE A 1 92 ? 19.515 0.664 -27.662 1.00 94.88 92 ILE A CA 1
ATOM 759 C C . ILE A 1 92 ? 19.523 1.960 -28.482 1.00 94.88 92 ILE A C 1
ATOM 761 O O . ILE A 1 92 ? 19.515 1.897 -29.712 1.00 94.88 92 ILE A O 1
ATOM 765 N N . CYS A 1 93 ? 19.594 3.125 -27.832 1.00 96.06 93 CYS A N 1
ATOM 766 C CA . CYS A 1 93 ? 19.676 4.411 -28.527 1.00 96.06 93 CYS A CA 1
ATOM 767 C C . CYS A 1 93 ? 20.906 4.492 -29.445 1.00 96.06 93 CYS A C 1
ATOM 769 O O . CYS A 1 93 ? 20.785 4.923 -30.592 1.00 96.06 93 CYS A O 1
ATOM 771 N N . VAL A 1 94 ? 22.072 4.031 -28.979 1.00 96.94 94 VAL A N 1
ATOM 772 C CA . VAL A 1 94 ? 23.305 3.992 -29.784 1.00 96.94 94 VAL A CA 1
ATOM 773 C C . VAL A 1 94 ? 23.166 3.045 -30.976 1.00 96.94 94 VAL A C 1
ATOM 775 O O . VAL A 1 94 ? 23.544 3.412 -32.088 1.00 96.94 94 VAL A O 1
ATOM 778 N N . ILE A 1 95 ? 22.591 1.853 -30.780 1.00 97.06 95 ILE A N 1
ATOM 779 C CA . ILE A 1 95 ? 22.359 0.897 -31.873 1.00 97.06 95 ILE A CA 1
ATOM 780 C C . ILE A 1 95 ? 21.471 1.519 -32.948 1.00 97.06 95 ILE A C 1
ATOM 782 O O . ILE A 1 95 ? 21.831 1.476 -34.121 1.00 97.06 95 ILE A O 1
ATOM 786 N N . ILE A 1 96 ? 20.343 2.121 -32.562 1.00 97.38 96 ILE A N 1
ATOM 787 C CA . ILE A 1 96 ? 19.415 2.758 -33.508 1.00 97.38 96 ILE A CA 1
ATOM 788 C C . ILE A 1 96 ? 20.122 3.876 -34.276 1.00 97.38 96 ILE A C 1
ATOM 790 O O . ILE A 1 96 ? 20.015 3.942 -35.499 1.00 97.38 96 ILE A O 1
ATOM 794 N N . PHE A 1 97 ? 20.883 4.721 -33.578 1.00 97.31 97 PHE A N 1
ATOM 795 C CA . PHE A 1 97 ? 21.638 5.805 -34.199 1.00 97.31 97 PHE A CA 1
ATOM 796 C C . PHE A 1 97 ? 22.642 5.294 -35.245 1.00 97.31 97 PHE A C 1
ATOM 798 O O . PHE A 1 97 ? 22.678 5.797 -36.368 1.00 97.31 97 PHE A O 1
ATOM 805 N N . LEU A 1 98 ? 23.410 4.250 -34.918 1.00 97.56 98 LEU A N 1
ATOM 806 C CA . LEU A 1 98 ? 24.348 3.632 -35.860 1.00 97.56 98 LEU A CA 1
ATOM 807 C C . LEU A 1 98 ? 23.632 2.997 -37.057 1.00 97.56 98 LEU A C 1
ATOM 809 O O . LEU A 1 98 ? 24.101 3.120 -38.187 1.00 97.56 98 LEU A O 1
ATOM 813 N N . LEU A 1 99 ? 22.482 2.360 -36.832 1.00 97.62 99 LEU A N 1
ATOM 814 C CA . LEU A 1 99 ? 21.681 1.737 -37.888 1.00 97.62 99 LEU A CA 1
ATOM 815 C C . LEU A 1 99 ? 21.200 2.779 -38.908 1.00 97.62 99 LEU A C 1
ATOM 817 O O . LEU A 1 99 ? 21.277 2.547 -40.113 1.00 97.62 99 LEU A O 1
ATOM 821 N N . VAL A 1 100 ? 20.780 3.955 -38.432 1.00 97.69 100 VAL A N 1
ATOM 822 C CA . VAL A 1 100 ? 20.404 5.085 -39.294 1.00 97.69 100 VAL A CA 1
ATOM 823 C C . VAL A 1 100 ? 21.592 5.560 -40.132 1.00 97.69 100 VAL A C 1
ATOM 825 O O . VAL A 1 100 ? 21.438 5.754 -41.335 1.00 97.69 100 VAL A O 1
ATOM 828 N N . ILE A 1 101 ? 22.782 5.696 -39.539 1.00 97.19 101 ILE A N 1
ATOM 829 C CA . ILE A 1 101 ? 23.994 6.089 -40.278 1.00 97.19 101 ILE A CA 1
ATOM 830 C C . ILE A 1 101 ? 24.310 5.078 -41.383 1.00 97.19 101 ILE A C 1
ATOM 832 O O . ILE A 1 101 ? 24.537 5.471 -42.527 1.00 97.19 101 ILE A O 1
ATOM 836 N N . VAL A 1 102 ? 24.296 3.782 -41.063 1.00 97.38 102 VAL A N 1
ATOM 837 C CA . VAL A 1 102 ? 24.551 2.717 -42.043 1.00 97.38 102 VAL A CA 1
ATOM 838 C C . VAL A 1 102 ? 23.538 2.773 -43.185 1.00 97.38 102 VAL A C 1
ATOM 840 O O . VAL A 1 102 ? 23.925 2.650 -44.345 1.00 97.38 102 VAL A O 1
ATOM 843 N N . LEU A 1 103 ? 22.260 3.007 -42.880 1.00 97.12 103 LEU A N 1
ATOM 844 C CA . LEU A 1 103 ? 21.207 3.116 -43.887 1.00 97.12 103 LEU A CA 1
ATOM 845 C C . LEU A 1 103 ? 21.421 4.318 -44.817 1.00 97.12 103 LEU A C 1
ATOM 847 O O . LEU A 1 103 ? 21.302 4.175 -46.031 1.00 97.12 103 LEU A O 1
ATOM 851 N N . VAL A 1 104 ? 21.792 5.478 -44.270 1.00 96.69 104 VAL A N 1
ATOM 852 C CA . VAL A 1 104 ? 22.120 6.670 -45.068 1.00 96.69 104 VAL A CA 1
ATOM 853 C C . VAL A 1 104 ? 23.310 6.397 -45.988 1.00 96.69 104 VAL A C 1
ATOM 855 O O . VAL A 1 104 ? 23.233 6.677 -47.181 1.00 96.69 104 VAL A O 1
ATOM 858 N N . LEU A 1 105 ? 24.387 5.802 -45.468 1.00 96.50 105 LEU A N 1
ATOM 859 C CA . LEU A 1 105 ? 25.560 5.445 -46.272 1.00 96.50 105 LEU A CA 1
ATOM 860 C C . LEU A 1 105 ? 25.219 4.450 -47.387 1.00 96.50 105 LEU A C 1
ATOM 862 O O . LEU A 1 105 ? 25.712 4.597 -48.500 1.00 96.50 105 LEU A O 1
ATOM 866 N N . LEU A 1 106 ? 24.353 3.472 -47.114 1.00 96.38 106 LEU A N 1
ATOM 867 C CA . LEU A 1 106 ? 23.864 2.524 -48.117 1.00 96.38 106 LEU A CA 1
ATOM 868 C C . LEU A 1 106 ? 23.088 3.217 -49.236 1.00 96.38 106 LEU A C 1
ATOM 870 O O . LEU A 1 106 ? 23.299 2.901 -50.403 1.00 96.38 106 LEU A O 1
ATOM 874 N N . VAL A 1 107 ? 22.220 4.170 -48.890 1.00 96.44 107 VAL A N 1
ATOM 875 C CA . VAL A 1 107 ? 21.478 4.966 -49.876 1.00 96.44 107 VAL A CA 1
ATOM 876 C C . VAL A 1 107 ? 22.443 5.752 -50.759 1.00 96.44 107 VAL A C 1
ATOM 878 O O . VAL A 1 107 ? 22.304 5.710 -51.974 1.00 96.44 107 VAL A O 1
ATOM 881 N N . PHE A 1 108 ? 23.450 6.403 -50.173 1.00 95.00 108 PHE A N 1
ATOM 882 C CA . PHE A 1 108 ? 24.477 7.116 -50.940 1.00 95.00 108 PHE A CA 1
ATOM 883 C C . PHE A 1 108 ? 25.367 6.200 -51.784 1.00 95.00 108 PHE A C 1
ATOM 885 O O . PHE A 1 108 ? 25.861 6.641 -52.809 1.00 95.00 108 PHE A O 1
ATOM 892 N N . ALA A 1 109 ? 25.598 4.955 -51.365 1.00 92.88 109 ALA A N 1
ATOM 893 C CA . ALA A 1 109 ? 26.398 3.995 -52.124 1.00 92.88 109 ALA A CA 1
ATOM 894 C C . ALA A 1 109 ? 25.630 3.353 -53.295 1.00 92.88 109 ALA A C 1
ATOM 896 O O . ALA A 1 109 ? 26.253 2.835 -54.219 1.00 92.88 109 ALA A O 1
ATOM 897 N N . LEU A 1 110 ? 24.295 3.328 -53.224 1.00 90.62 110 LEU A N 1
ATOM 898 C CA . LEU A 1 110 ? 23.410 2.775 -54.255 1.00 90.62 110 LEU A CA 1
ATOM 899 C C . LEU A 1 110 ? 22.899 3.830 -55.253 1.00 90.62 110 LEU A C 1
ATOM 901 O O . LEU A 1 110 ? 22.360 3.447 -56.292 1.00 90.62 110 LEU A O 1
ATOM 905 N N . LEU A 1 111 ? 23.036 5.118 -54.923 1.00 83.94 111 LEU A N 1
ATOM 906 C CA . LEU A 1 111 ? 22.791 6.273 -55.797 1.00 83.94 111 LEU A CA 1
ATOM 907 C C . LEU A 1 111 ? 24.016 6.578 -56.663 1.00 83.94 111 LEU A C 1
ATOM 909 O O . LEU A 1 111 ? 23.798 6.924 -57.845 1.00 83.94 111 LEU A O 1
#

Foldseek 3Di:
DKDKDKDAFADDPVQCVPPVCVVVSVVVVVPDDPPDTPRMDMDIDDDWDKDWDWDDPPDDDDRDIDIDIDTHPPVDDDPDPVPDPVVVVVVVVVVVVVVVVVVVVVVVVVD

Secondary structure (DSSP, 8-state):
-EEEEEEE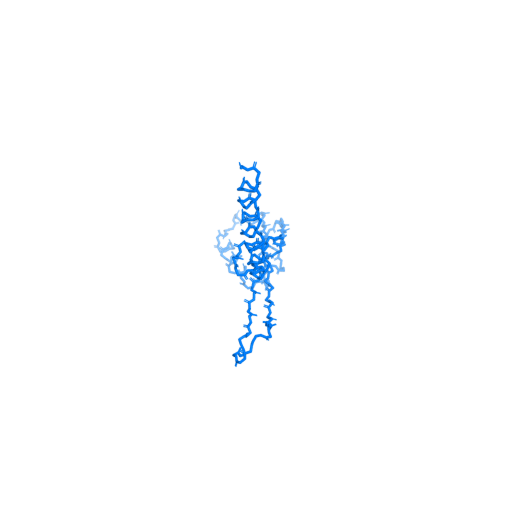SS--GGGGG-HHHHHHHHHHHHT--TT----EEEEEEE---EEEEEE----SSS---EEEEEES--S-----GGGS-HHHHHHHHHHHHHHHHHHHHHHHHH-

pLDDT: mean 81.91, std 11.66, range [53.0, 97.69]

Organism: NCBI:txid2491704

Sequence (111 aa):
MVYRERQVGGTRSEWQQLPVIVDMIKSAEATLDNHTRIALSELSIKLIPITDIVFDLGKTEDGDLYRLTIYGFENLIPPDWRFFNWERVFLICVIIFLLVIVLVLLVFALL